Protein AF-A0A367WQI7-F1 (afdb_monomer_lite)

pLDDT: mean 82.38, std 15.23, range [46.78, 96.5]

Secondary structure (DSSP, 8-state):
-----------HHHHHHHHHHHHHTT--HHHHHHHHHHHHHHHS--S--------PPP-

Radius of gyration: 15.86 Å; chains: 1; bounding box: 47×28×28 Å

Foldseek 3Di:
DDDDDDDDDDDPVVVVVLCVVCVVVVHDSVVVVVVVVVVVCVVPPDPDPPPDDPDDDDD

Organism: NCBI:txid502049

Structure (mmCIF, N/CA/C/O backbone):
data_AF-A0A367WQI7-F1
#
_entry.id   AF-A0A367WQI7-F1
#
loop_
_atom_site.group_PDB
_atom_site.id
_atom_site.type_symbol
_atom_site.label_atom_id
_atom_site.label_alt_id
_atom_site.label_comp_id
_atom_site.label_asym_id
_atom_site.label_entity_id
_atom_site.label_seq_id
_atom_site.pdbx_PDB_ins_code
_atom_site.Cartn_x
_atom_site.Cartn_y
_atom_site.Cartn_z
_atom_site.occupancy
_atom_site.B_iso_or_equiv
_atom_site.auth_seq_id
_atom_site.auth_comp_id
_atom_site.auth_asym_id
_atom_site.auth_atom_id
_atom_site.pdbx_PDB_model_num
ATOM 1 N N . MET A 1 1 ? 17.625 -15.726 1.124 1.00 46.78 1 MET A N 1
ATOM 2 C CA . MET A 1 1 ? 17.605 -14.290 0.770 1.00 46.78 1 MET A CA 1
ATOM 3 C C . MET A 1 1 ? 17.596 -13.496 2.061 1.00 46.78 1 MET A C 1
ATOM 5 O O . MET A 1 1 ? 16.846 -13.864 2.951 1.00 46.78 1 MET A O 1
ATOM 9 N N . LYS A 1 2 ? 18.478 -12.504 2.215 1.00 65.19 2 LYS A N 1
ATOM 10 C CA . LYS A 1 2 ? 18.482 -11.637 3.400 1.00 65.19 2 LYS A CA 1
ATOM 11 C C . LYS A 1 2 ? 17.446 -10.540 3.183 1.00 65.19 2 LYS A C 1
ATOM 13 O O . LYS A 1 2 ? 17.531 -9.837 2.180 1.00 65.19 2 LYS A O 1
ATOM 18 N N . ASP A 1 3 ? 16.501 -10.398 4.102 1.00 79.62 3 ASP A N 1
ATOM 19 C CA . ASP A 1 3 ? 15.644 -9.218 4.134 1.00 79.62 3 ASP A CA 1
ATOM 20 C C . ASP A 1 3 ? 16.500 -7.984 4.445 1.00 79.62 3 ASP A C 1
ATOM 22 O O . ASP A 1 3 ? 17.337 -7.999 5.352 1.00 79.62 3 ASP A O 1
ATOM 26 N N . VAL A 1 4 ? 16.303 -6.914 3.679 1.00 86.00 4 VAL A N 1
ATOM 27 C CA . VAL A 1 4 ? 16.953 -5.619 3.905 1.00 86.00 4 VAL A CA 1
ATOM 28 C C . VAL A 1 4 ? 15.933 -4.621 4.444 1.00 86.00 4 VAL A C 1
ATOM 30 O O . VAL A 1 4 ? 14.797 -4.553 3.977 1.00 86.00 4 VAL A O 1
ATOM 33 N N . GLY A 1 5 ? 16.328 -3.847 5.456 1.00 85.44 5 GLY A N 1
ATOM 34 C CA . GLY A 1 5 ? 15.489 -2.795 6.024 1.00 85.44 5 GLY A CA 1
ATOM 35 C C . GLY A 1 5 ? 15.599 -1.498 5.223 1.00 85.44 5 GLY A C 1
ATOM 36 O O . GLY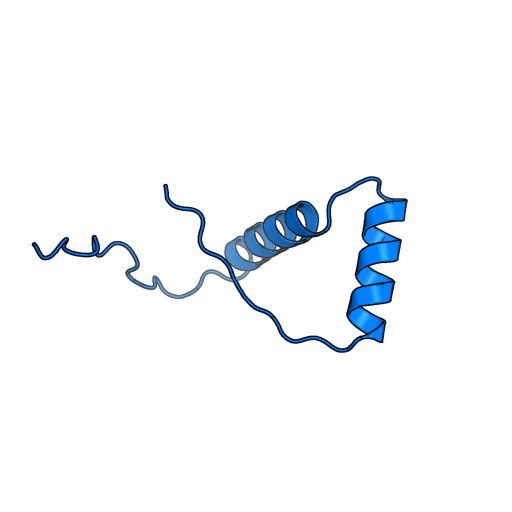 A 1 5 ? 16.698 -0.983 5.036 1.00 85.44 5 GLY A O 1
ATOM 37 N N . LEU A 1 6 ? 14.463 -0.938 4.802 1.00 85.44 6 LEU A N 1
ATOM 38 C CA . LEU A 1 6 ? 14.382 0.394 4.198 1.00 85.44 6 LEU A CA 1
ATOM 39 C C . LEU A 1 6 ? 13.877 1.403 5.237 1.00 85.44 6 LEU A C 1
ATOM 41 O O . LEU A 1 6 ? 12.791 1.240 5.792 1.00 85.44 6 LEU A O 1
ATOM 45 N N . ARG A 1 7 ? 14.645 2.470 5.493 1.00 88.25 7 ARG A N 1
ATOM 46 C CA . ARG A 1 7 ? 14.218 3.569 6.371 1.00 88.25 7 ARG A CA 1
ATOM 47 C C . ARG A 1 7 ? 13.654 4.715 5.539 1.00 88.25 7 ARG A C 1
ATOM 49 O O . ARG A 1 7 ? 14.401 5.400 4.850 1.00 88.25 7 ARG A O 1
ATOM 56 N N . ILE A 1 8 ? 12.355 4.961 5.667 1.00 86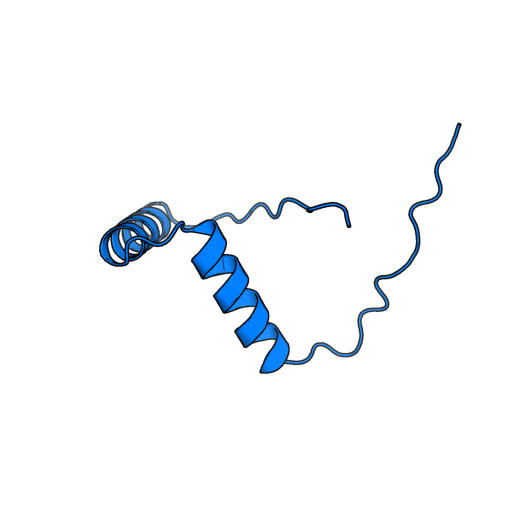.94 8 ILE A N 1
ATOM 57 C CA . ILE A 1 8 ? 11.654 6.052 4.979 1.00 86.94 8 ILE A CA 1
ATOM 58 C C . ILE A 1 8 ? 11.304 7.135 6.004 1.00 86.94 8 ILE A C 1
ATOM 60 O O . ILE A 1 8 ? 10.794 6.833 7.084 1.00 86.94 8 ILE A O 1
ATOM 64 N N . ARG A 1 9 ? 11.592 8.401 5.686 1.00 93.31 9 ARG A N 1
ATOM 65 C CA . ARG A 1 9 ? 11.105 9.552 6.459 1.00 93.31 9 ARG A CA 1
ATOM 66 C C . ARG A 1 9 ? 9.834 10.070 5.799 1.00 93.31 9 ARG A C 1
ATOM 68 O O . ARG A 1 9 ? 9.844 10.367 4.611 1.00 93.31 9 ARG A O 1
ATOM 75 N N . VAL A 1 10 ? 8.764 10.175 6.574 1.00 92.19 10 VAL A N 1
ATOM 76 C CA . VAL A 1 10 ? 7.459 10.673 6.126 1.00 92.19 10 VAL A CA 1
ATOM 77 C C . VAL A 1 10 ? 6.905 11.646 7.156 1.00 92.19 10 VAL A C 1
ATOM 79 O O . VAL A 1 10 ? 7.349 11.661 8.307 1.00 92.19 10 VAL A O 1
ATOM 82 N N . GLN A 1 11 ? 5.930 12.451 6.748 1.00 96.50 11 GLN A N 1
ATOM 83 C CA . GLN A 1 11 ? 5.204 13.315 7.672 1.00 96.50 11 GLN A CA 1
ATOM 84 C C . GLN A 1 11 ? 4.419 12.472 8.686 1.00 96.50 11 GLN A C 1
ATOM 86 O O . GLN A 1 11 ? 3.930 11.385 8.364 1.00 96.50 11 GLN A O 1
ATOM 91 N N . ARG A 1 12 ? 4.300 12.977 9.919 1.00 93.38 12 ARG A N 1
ATOM 92 C CA . ARG A 1 12 ? 3.614 12.286 11.022 1.00 93.38 12 ARG A CA 1
ATOM 93 C C . ARG A 1 12 ? 2.166 11.957 10.662 1.00 93.38 12 ARG A C 1
ATOM 95 O O . ARG A 1 12 ? 1.760 10.810 10.812 1.00 93.38 12 ARG A O 1
ATOM 102 N N . GLU A 1 13 ? 1.448 12.934 10.121 1.00 95.62 13 GLU A N 1
ATOM 103 C CA . GLU A 1 13 ? 0.038 12.800 9.746 1.00 95.62 13 GLU A CA 1
ATOM 104 C C . GLU A 1 13 ? -0.160 11.756 8.642 1.00 95.62 13 GLU A C 1
ATOM 106 O O . GLU A 1 13 ? -1.063 10.930 8.729 1.00 95.62 13 GLU A O 1
ATOM 111 N N . LEU A 1 14 ? 0.733 11.719 7.644 1.00 94.25 14 LEU A N 1
ATOM 112 C CA . LEU A 1 14 ? 0.682 10.714 6.579 1.00 94.25 14 LEU A CA 1
ATOM 113 C C . LEU A 1 14 ? 0.879 9.297 7.133 1.00 94.25 14 LEU A C 1
ATOM 115 O O . LEU A 1 14 ? 0.172 8.371 6.742 1.00 94.25 14 LEU A O 1
ATOM 119 N N . ARG A 1 15 ? 1.825 9.123 8.067 1.00 93.06 15 ARG A N 1
ATOM 120 C CA . ARG A 1 15 ? 2.035 7.836 8.743 1.00 93.06 15 ARG A CA 1
ATOM 121 C C . ARG A 1 15 ? 0.788 7.408 9.510 1.00 93.06 15 ARG A C 1
ATOM 123 O O . ARG A 1 15 ? 0.437 6.235 9.462 1.00 93.06 15 ARG A O 1
ATOM 130 N N . GLU A 1 16 ? 0.156 8.325 10.234 1.00 95.00 16 GLU A N 1
ATOM 131 C CA . GLU A 1 16 ? -1.048 8.033 11.016 1.00 95.00 16 GLU A CA 1
ATOM 132 C C . GLU A 1 16 ? -2.206 7.621 10.108 1.00 95.00 16 GLU A C 1
ATOM 134 O O . GLU A 1 16 ? -2.752 6.537 10.292 1.00 95.00 16 GLU A O 1
ATOM 139 N N . GLN A 1 17 ? -2.492 8.396 9.059 1.00 95.19 17 GLN A N 1
ATOM 140 C CA . GLN A 1 17 ? -3.528 8.059 8.078 1.00 95.19 17 GLN A CA 1
ATOM 141 C C . GLN A 1 17 ? -3.271 6.706 7.403 1.00 95.19 17 GLN A C 1
ATOM 143 O O . GLN A 1 17 ? -4.187 5.898 7.261 1.00 95.19 17 GLN A O 1
ATOM 148 N N . PHE A 1 18 ? -2.019 6.420 7.033 1.00 93.44 18 PHE A N 1
ATOM 149 C CA . PHE A 1 18 ? -1.658 5.135 6.440 1.00 93.44 18 PHE A CA 1
ATOM 150 C C . PHE A 1 18 ? -1.874 3.969 7.411 1.00 93.44 18 PHE A C 1
ATOM 152 O O . PHE A 1 18 ? -2.407 2.932 7.018 1.00 93.44 18 PHE A O 1
ATOM 159 N N . LEU A 1 19 ? -1.491 4.128 8.681 1.00 92.94 19 LEU A N 1
ATOM 160 C CA . LEU A 1 19 ? -1.699 3.098 9.698 1.00 92.94 19 LEU A CA 1
ATOM 161 C C . LEU A 1 19 ? -3.186 2.850 9.962 1.00 92.94 19 LEU A C 1
ATOM 163 O O . LEU A 1 19 ? -3.580 1.691 10.058 1.00 92.94 19 LEU A O 1
ATOM 167 N N . GLU A 1 20 ? -4.006 3.898 10.040 1.00 95.31 20 GLU A N 1
ATOM 168 C CA . GLU A 1 20 ? -5.458 3.763 10.204 1.00 95.31 20 GLU A CA 1
ATOM 169 C C . GLU A 1 20 ? -6.097 3.054 9.001 1.00 95.31 20 GLU A C 1
ATOM 171 O O . GLU A 1 20 ? -6.872 2.115 9.179 1.00 95.31 20 GLU A O 1
ATOM 176 N N . ALA A 1 21 ? -5.696 3.402 7.774 1.00 95.00 21 ALA A N 1
ATOM 177 C CA . ALA A 1 21 ? -6.166 2.726 6.565 1.00 95.00 21 ALA A CA 1
ATOM 178 C C . ALA A 1 21 ? -5.746 1.246 6.502 1.00 95.00 21 ALA A C 1
ATOM 180 O O . ALA A 1 21 ? -6.513 0.405 6.031 1.00 95.00 21 ALA A O 1
ATOM 181 N N . CYS A 1 22 ? -4.541 0.916 6.976 1.00 94.69 22 CYS A N 1
ATOM 182 C CA . CYS A 1 22 ? -4.058 -0.464 7.067 1.00 94.69 22 CYS A CA 1
ATOM 183 C C . CYS A 1 22 ? -4.860 -1.274 8.096 1.00 94.69 22 CYS A C 1
ATOM 185 O O . CYS A 1 22 ? -5.283 -2.390 7.799 1.00 94.69 22 CYS A O 1
ATOM 187 N N . LYS A 1 23 ? -5.124 -0.692 9.277 1.00 92.00 23 LYS A N 1
ATOM 188 C CA . LYS A 1 23 ? -5.964 -1.308 10.318 1.00 92.00 23 LYS A CA 1
ATOM 189 C C . LYS A 1 23 ? -7.384 -1.564 9.823 1.00 92.00 23 LYS A C 1
ATOM 191 O O . LYS A 1 23 ? -7.905 -2.647 10.041 1.00 92.00 23 LYS A O 1
ATOM 196 N N . ALA A 1 24 ? -7.988 -0.601 9.125 1.00 94.75 24 ALA A N 1
ATOM 197 C CA . ALA A 1 24 ? -9.337 -0.743 8.576 1.00 94.75 24 ALA A CA 1
ATOM 198 C C . ALA A 1 24 ? -9.456 -1.894 7.559 1.00 94.75 24 ALA A C 1
ATOM 200 O O . ALA A 1 24 ? -10.534 -2.450 7.378 1.00 94.75 24 ALA A O 1
ATOM 201 N N . GLN A 1 25 ? -8.349 -2.253 6.905 1.00 91.00 25 GLN A N 1
ATOM 202 C CA . GLN A 1 25 ? -8.269 -3.353 5.942 1.00 91.00 25 GLN A CA 1
ATOM 203 C C . GLN A 1 25 ? -7.766 -4.666 6.558 1.00 91.00 25 GLN A C 1
ATOM 205 O O . GLN A 1 25 ? -7.575 -5.629 5.819 1.00 91.00 25 GLN A O 1
ATOM 210 N N . ASP A 1 26 ? -7.513 -4.699 7.871 1.00 92.62 26 ASP A N 1
ATOM 211 C CA . ASP A 1 26 ? -6.904 -5.827 8.590 1.00 92.62 26 ASP A CA 1
ATOM 212 C C . ASP A 1 26 ? -5.570 -6.298 7.971 1.00 92.62 26 ASP A C 1
ATOM 214 O O . ASP A 1 26 ? -5.205 -7.472 7.993 1.00 92.62 26 ASP A O 1
ATOM 218 N N . LYS A 1 27 ? -4.814 -5.364 7.376 1.00 91.31 27 LYS A N 1
ATOM 219 C CA . LYS A 1 27 ? -3.540 -5.651 6.707 1.00 91.31 27 LYS A CA 1
ATOM 220 C C . LYS A 1 27 ? -2.379 -4.972 7.424 1.00 91.31 27 LYS A C 1
ATOM 222 O O . LYS A 1 27 ? -2.449 -3.780 7.727 1.00 91.31 27 LYS A O 1
ATOM 227 N N . PRO A 1 28 ? -1.250 -5.665 7.650 1.00 92.31 28 PRO A N 1
ATOM 228 C CA . PRO A 1 28 ? -0.072 -5.024 8.209 1.00 92.31 28 PRO A CA 1
ATOM 229 C C . PRO A 1 28 ? 0.525 -4.025 7.210 1.00 92.31 28 PRO A C 1
ATOM 231 O O . PRO A 1 28 ? 0.723 -4.330 6.035 1.00 92.31 28 PRO A O 1
ATOM 234 N N . ALA A 1 29 ? 0.906 -2.846 7.703 1.00 88.88 29 ALA A N 1
ATOM 235 C CA . ALA A 1 29 ? 1.494 -1.763 6.907 1.00 88.88 29 ALA A CA 1
ATOM 236 C C . ALA A 1 29 ? 2.679 -2.210 6.028 1.00 88.88 29 ALA A C 1
ATOM 238 O O . ALA A 1 29 ? 2.818 -1.783 4.883 1.00 88.88 29 ALA A O 1
ATOM 239 N N . ALA A 1 30 ? 3.517 -3.114 6.547 1.00 89.69 30 ALA A N 1
ATOM 240 C CA . ALA A 1 30 ? 4.642 -3.673 5.803 1.00 89.69 30 ALA A CA 1
ATOM 241 C C . ALA A 1 30 ? 4.199 -4.538 4.611 1.00 89.69 30 ALA A C 1
ATOM 243 O O . ALA A 1 30 ? 4.883 -4.552 3.592 1.00 89.69 30 ALA A O 1
ATOM 244 N N . GLN A 1 31 ? 3.075 -5.251 4.719 1.00 90.50 31 GLN A N 1
ATOM 245 C CA . GLN A 1 31 ? 2.536 -6.042 3.615 1.00 90.50 31 GLN A CA 1
ATOM 246 C C . GLN A 1 31 ? 2.008 -5.132 2.509 1.00 90.50 31 GLN A C 1
ATOM 248 O O . GLN A 1 31 ? 2.403 -5.311 1.361 1.00 90.50 31 GLN A O 1
ATOM 253 N N . VAL A 1 32 ? 1.215 -4.116 2.865 1.00 92.38 32 VAL A N 1
ATOM 254 C CA . VAL A 1 32 ? 0.699 -3.123 1.908 1.00 92.38 32 VAL A CA 1
ATOM 255 C C . VAL A 1 32 ? 1.848 -2.441 1.167 1.00 92.38 32 VAL A C 1
ATOM 257 O O . VAL A 1 32 ? 1.819 -2.331 -0.054 1.00 92.38 32 VAL A O 1
ATOM 260 N N . LEU A 1 33 ? 2.909 -2.053 1.884 1.00 90.25 33 LEU A N 1
ATOM 261 C CA . LEU A 1 33 ? 4.075 -1.426 1.266 1.00 90.25 33 LEU A CA 1
ATOM 262 C C . LEU A 1 33 ? 4.804 -2.376 0.303 1.00 90.25 33 LEU A C 1
ATOM 264 O O . LEU A 1 33 ? 5.188 -1.959 -0.7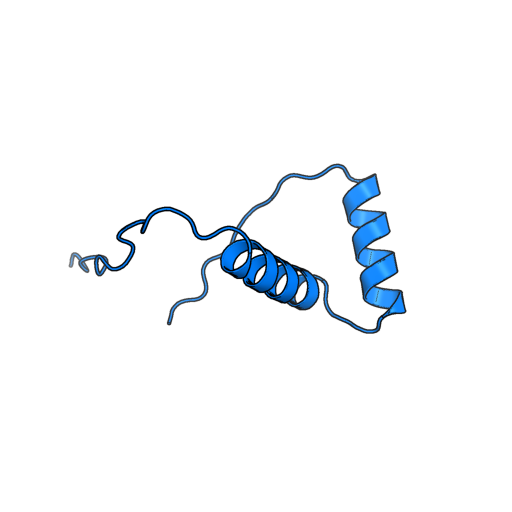83 1.00 90.25 33 LEU A O 1
ATOM 268 N N . ARG A 1 34 ? 4.982 -3.653 0.666 1.00 90.62 34 ARG A N 1
ATOM 269 C CA . ARG A 1 34 ? 5.621 -4.650 -0.214 1.00 90.62 34 ARG A CA 1
ATOM 270 C C . ARG A 1 34 ? 4.786 -4.943 -1.459 1.00 90.62 34 ARG A C 1
ATOM 272 O O . ARG A 1 34 ? 5.359 -5.096 -2.531 1.00 90.62 34 ARG A O 1
ATOM 279 N N . GLU A 1 35 ? 3.467 -5.053 -1.315 1.00 92.25 35 GLU A N 1
ATOM 280 C CA . GLU A 1 35 ? 2.534 -5.205 -2.440 1.00 92.25 35 GLU A CA 1
ATOM 281 C C . GLU A 1 35 ? 2.651 -4.002 -3.379 1.00 92.25 35 GLU A C 1
ATOM 283 O O . GLU A 1 35 ? 3.007 -4.174 -4.541 1.00 92.25 35 GLU A O 1
ATOM 288 N N . PHE A 1 36 ? 2.538 -2.792 -2.832 1.00 91.44 36 PHE A N 1
ATOM 289 C CA . PHE A 1 36 ? 2.669 -1.558 -3.598 1.00 91.44 36 PHE A CA 1
ATOM 290 C C . PHE A 1 36 ? 4.020 -1.438 -4.316 1.00 91.44 36 PHE A C 1
ATOM 292 O O . PHE A 1 36 ? 4.074 -1.066 -5.484 1.00 91.44 36 PHE A O 1
ATOM 299 N N . MET A 1 37 ? 5.127 -1.779 -3.647 1.00 90.81 37 MET A N 1
ATOM 300 C CA . MET A 1 37 ? 6.458 -1.757 -4.262 1.00 90.81 37 MET A CA 1
ATOM 301 C C . MET A 1 37 ? 6.571 -2.734 -5.437 1.00 90.81 37 MET A C 1
ATOM 303 O O . MET A 1 37 ? 7.185 -2.388 -6.444 1.00 90.81 37 MET A O 1
ATOM 307 N N . ARG A 1 38 ? 5.990 -3.937 -5.328 1.00 90.81 38 ARG A N 1
ATOM 308 C CA . ARG A 1 38 ? 5.993 -4.919 -6.423 1.00 90.81 38 ARG A CA 1
ATOM 309 C C . ARG A 1 38 ? 5.210 -4.406 -7.625 1.00 90.81 38 ARG A C 1
ATOM 311 O O . ARG A 1 38 ? 5.739 -4.433 -8.733 1.00 90.81 38 ARG A O 1
ATOM 318 N N . ASP A 1 39 ? 4.012 -3.882 -7.391 1.00 93.19 39 ASP A N 1
ATOM 319 C CA . ASP A 1 39 ? 3.149 -3.357 -8.453 1.00 93.19 39 ASP A CA 1
ATOM 320 C C . ASP A 1 39 ? 3.781 -2.135 -9.136 1.00 93.19 39 ASP A C 1
ATOM 322 O O . ASP A 1 39 ? 3.747 -1.999 -10.363 1.00 93.19 39 ASP A O 1
ATOM 326 N N . TYR A 1 40 ? 4.433 -1.275 -8.349 1.00 92.12 40 TYR A N 1
ATOM 327 C CA . TYR A 1 40 ? 5.139 -0.101 -8.850 1.00 92.12 40 TYR A CA 1
ATOM 328 C C . TYR A 1 40 ? 6.331 -0.473 -9.743 1.00 92.12 40 TYR A C 1
ATOM 330 O O . TYR A 1 40 ? 6.471 0.084 -10.829 1.00 92.12 40 TYR A O 1
ATOM 338 N N . VAL A 1 41 ? 7.170 -1.434 -9.335 1.00 91.81 41 VAL A N 1
ATOM 339 C CA . VAL A 1 41 ? 8.3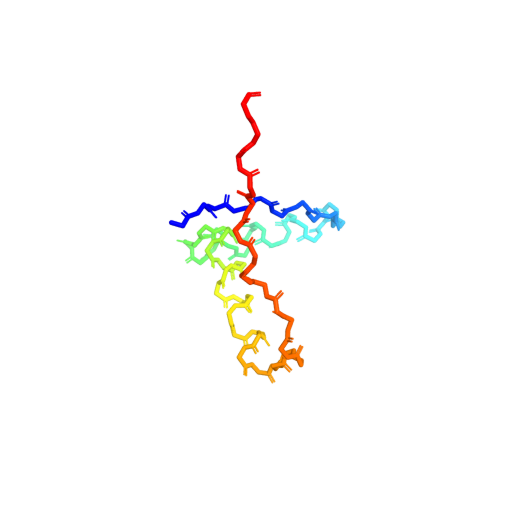22 -1.891 -10.141 1.00 91.81 41 VAL A CA 1
ATOM 340 C C . VAL A 1 41 ? 7.873 -2.641 -11.394 1.00 91.81 41 VAL A C 1
ATOM 342 O O . VAL A 1 41 ? 8.485 -2.479 -12.447 1.00 91.81 41 VAL A O 1
ATOM 345 N N . ALA A 1 42 ? 6.797 -3.428 -11.306 1.00 90.44 42 ALA A N 1
ATOM 346 C CA . ALA A 1 42 ? 6.225 -4.110 -12.465 1.00 90.44 42 ALA A CA 1
ATOM 347 C C . ALA A 1 42 ? 5.716 -3.114 -13.519 1.00 90.44 42 ALA A C 1
ATOM 349 O O . ALA A 1 42 ? 5.890 -3.334 -14.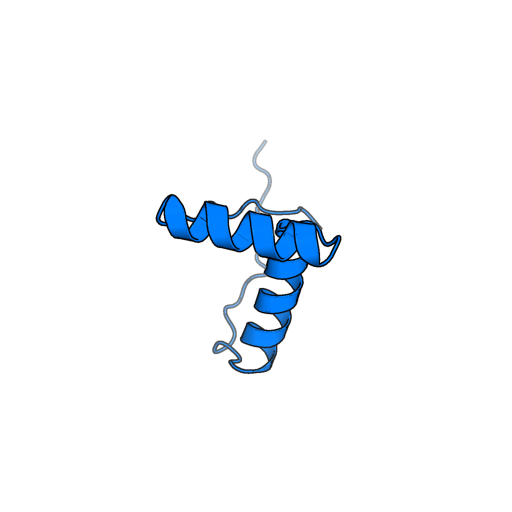715 1.00 90.44 42 ALA A O 1
ATOM 350 N N . SER A 1 43 ? 5.127 -2.004 -13.068 1.00 91.19 43 SER A N 1
ATOM 351 C CA . SER A 1 43 ? 4.608 -0.947 -13.944 1.00 91.19 43 SER A CA 1
ATOM 352 C C . SER A 1 43 ? 5.696 0.004 -14.446 1.00 91.19 43 SER A C 1
ATOM 354 O O . SER A 1 43 ? 5.539 0.617 -15.499 1.00 91.19 43 SER A O 1
ATOM 356 N N . ASN A 1 44 ? 6.793 0.143 -13.699 1.00 90.12 44 ASN A N 1
ATOM 357 C CA . ASN A 1 44 ? 7.875 1.072 -13.997 1.00 90.12 44 ASN A CA 1
ATOM 358 C C . ASN A 1 44 ? 9.232 0.348 -13.931 1.00 90.12 44 ASN A C 1
ATOM 360 O O . ASN A 1 44 ? 9.994 0.549 -12.977 1.00 90.12 44 ASN A O 1
ATOM 364 N N . PRO A 1 45 ? 9.530 -0.524 -14.916 1.00 78.88 45 PRO A N 1
ATOM 365 C CA . PRO A 1 45 ? 10.760 -1.298 -14.925 1.00 78.88 45 PRO A CA 1
ATOM 366 C C . PRO A 1 45 ? 11.955 -0.347 -14.960 1.00 78.88 45 PRO A C 1
ATOM 368 O O . PRO A 1 45 ? 12.170 0.384 -15.928 1.00 78.88 45 PRO A O 1
ATOM 371 N N . ALA A 1 46 ? 12.736 -0.343 -13.880 1.00 78.44 46 ALA A N 1
ATOM 372 C CA . ALA A 1 46 ? 14.003 0.364 -13.869 1.00 78.44 46 ALA A CA 1
ATOM 373 C C . ALA A 1 46 ? 14.931 -0.272 -14.923 1.00 78.44 46 ALA A C 1
ATOM 375 O O . ALA A 1 46 ? 14.956 -1.503 -15.036 1.00 78.44 46 ALA A O 1
ATOM 376 N N . PRO A 1 47 ? 15.709 0.522 -15.682 1.00 67.12 47 PRO A N 1
ATOM 377 C CA . PRO A 1 47 ? 16.760 -0.031 -16.526 1.00 67.12 47 PRO A CA 1
ATOM 378 C C . PRO A 1 47 ? 17.688 -0.846 -15.624 1.00 67.12 47 PRO A C 1
ATOM 380 O O . PRO A 1 47 ? 18.150 -0.326 -14.610 1.00 67.12 47 PRO A O 1
ATOM 383 N N . ALA A 1 48 ? 17.852 -2.131 -15.950 1.00 59.78 48 ALA A N 1
ATOM 384 C CA . ALA A 1 48 ? 18.414 -3.172 -15.094 1.00 59.78 48 ALA A CA 1
ATOM 385 C C . ALA A 1 48 ? 19.572 -2.665 -14.219 1.00 59.78 48 ALA A C 1
ATOM 387 O O . ALA A 1 48 ? 20.709 -2.535 -14.669 1.00 59.78 48 ALA A O 1
ATOM 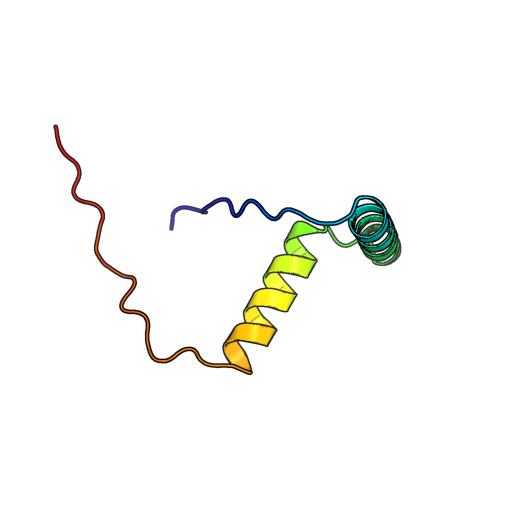388 N N . ALA A 1 49 ? 19.274 -2.368 -12.953 1.00 58.88 49 ALA A N 1
ATOM 389 C CA . ALA A 1 49 ? 20.307 -2.170 -11.958 1.00 58.88 49 ALA A CA 1
ATOM 390 C C . ALA A 1 49 ? 20.838 -3.564 -11.621 1.00 58.88 49 ALA A C 1
ATOM 392 O O . ALA A 1 49 ? 20.164 -4.360 -10.965 1.00 58.88 49 ALA A O 1
ATOM 393 N N . ASP A 1 50 ? 22.022 -3.855 -12.148 1.00 57.72 50 ASP A N 1
ATOM 394 C CA . ASP A 1 50 ? 22.865 -5.020 -11.893 1.00 57.72 50 ASP A CA 1
ATOM 395 C C . ASP A 1 50 ? 23.065 -5.186 -10.371 1.00 57.72 50 ASP A C 1
ATOM 397 O O . ASP A 1 50 ? 23.986 -4.634 -9.770 1.00 57.72 50 ASP A O 1
ATOM 401 N N . THR A 1 51 ? 22.123 -5.850 -9.698 1.00 59.34 51 THR A N 1
ATOM 402 C CA . THR A 1 51 ? 22.120 -5.985 -8.233 1.00 59.34 51 THR A CA 1
ATOM 403 C C . THR A 1 51 ? 22.115 -7.456 -7.836 1.00 59.34 51 THR A C 1
ATOM 405 O O . THR A 1 51 ? 21.282 -7.912 -7.065 1.00 59.34 51 THR A O 1
ATOM 408 N N . ASP A 1 52 ? 23.092 -8.195 -8.358 1.00 53.94 52 ASP A N 1
ATOM 409 C CA . ASP A 1 52 ? 23.607 -9.415 -7.735 1.00 53.94 52 ASP A CA 1
ATOM 410 C C . ASP A 1 52 ? 25.142 -9.388 -7.807 1.00 53.94 52 ASP A C 1
ATOM 412 O O . ASP A 1 52 ? 25.777 -10.034 -8.634 1.00 53.94 52 ASP A O 1
ATOM 416 N N . LYS A 1 53 ? 25.777 -8.572 -6.955 1.00 52.72 53 LYS A N 1
ATOM 417 C CA . LYS A 1 53 ? 27.161 -8.851 -6.556 1.00 52.72 53 LYS A CA 1
ATOM 418 C C . LYS A 1 53 ? 27.138 -9.439 -5.152 1.00 52.72 53 LYS A C 1
ATOM 420 O O . LYS A 1 53 ? 26.733 -8.739 -4.219 1.00 52.72 53 LYS A O 1
ATOM 425 N N . PRO A 1 54 ? 27.585 -10.694 -4.965 1.00 54.22 54 PRO A N 1
ATOM 426 C CA . PRO A 1 54 ? 27.664 -11.287 -3.645 1.00 54.22 54 PRO A CA 1
ATOM 427 C C . PRO A 1 54 ? 28.677 -10.488 -2.825 1.00 54.22 54 PRO A C 1
ATOM 429 O O . PRO A 1 54 ? 29.842 -10.345 -3.206 1.00 54.22 54 PRO A O 1
ATOM 432 N N . VAL A 1 55 ? 28.214 -9.937 -1.700 1.00 62.50 55 VAL A N 1
ATOM 433 C CA . VAL A 1 55 ? 29.065 -9.311 -0.684 1.00 62.50 55 VAL A CA 1
ATOM 434 C C . VAL A 1 55 ? 30.113 -10.337 -0.267 1.00 62.50 55 VAL A C 1
ATOM 436 O O . VAL A 1 55 ? 29.796 -11.351 0.360 1.00 62.50 55 VAL A O 1
ATOM 439 N N . ARG A 1 56 ? 31.362 -10.081 -0.662 1.00 58.25 56 ARG A N 1
ATOM 440 C CA . ARG A 1 56 ? 32.524 -10.859 -0.241 1.00 58.25 56 ARG A CA 1
ATOM 441 C C . ARG A 1 56 ? 32.631 -10.776 1.280 1.00 58.25 56 ARG A C 1
ATOM 443 O O . ARG A 1 56 ? 32.604 -9.691 1.856 1.00 58.25 56 ARG A O 1
ATOM 450 N N . LYS A 1 57 ? 32.695 -11.944 1.909 1.00 56.56 57 LYS A N 1
ATOM 451 C CA . LYS A 1 57 ? 32.992 -12.130 3.326 1.00 56.56 57 LYS A CA 1
ATOM 452 C C . LYS A 1 57 ? 34.497 -11.916 3.498 1.00 56.56 57 LYS A C 1
ATOM 454 O O . LYS A 1 57 ? 35.255 -12.643 2.868 1.00 56.56 57 LYS A O 1
ATOM 459 N N . ASN A 1 58 ? 34.899 -10.916 4.277 1.00 51.62 58 ASN A N 1
ATOM 460 C CA . ASN A 1 58 ? 36.279 -10.792 4.740 1.00 51.62 58 ASN A CA 1
ATOM 461 C C . ASN A 1 58 ? 36.360 -11.321 6.178 1.00 51.62 58 ASN A C 1
ATOM 463 O O . ASN A 1 58 ? 35.489 -10.985 6.985 1.00 51.62 58 ASN A O 1
ATOM 467 N N . ASP A 1 59 ? 37.365 -12.180 6.377 1.00 56.31 59 ASP A N 1
ATOM 468 C CA . ASP A 1 59 ? 37.861 -12.844 7.593 1.00 56.31 59 ASP A CA 1
ATOM 469 C C . ASP A 1 59 ? 37.782 -12.033 8.892 1.00 56.31 59 ASP A C 1
ATOM 471 O O . ASP A 1 59 ? 38.200 -10.851 8.891 1.00 56.31 59 ASP A O 1
#

Sequence (59 aa):
MKDVGLRIRVQRELREQFLEACKAQDKPAAQVLREFMRDYVASNPAPAADTDKPVRKND